Protein AF-A0A1G6T6B4-F1 (afdb_monomer_lite)

pLDDT: mean 84.3, std 9.48, range [47.75, 96.31]

Structure (mmCIF, N/CA/C/O backbone):
data_AF-A0A1G6T6B4-F1
#
_entry.id   AF-A0A1G6T6B4-F1
#
loop_
_atom_site.group_PDB
_atom_site.id
_atom_site.type_symbol
_atom_site.label_atom_id
_atom_site.label_alt_id
_atom_site.label_comp_id
_atom_site.label_asym_id
_atom_site.label_entity_id
_atom_site.label_seq_id
_atom_site.pdbx_PDB_ins_code
_atom_site.Cartn_x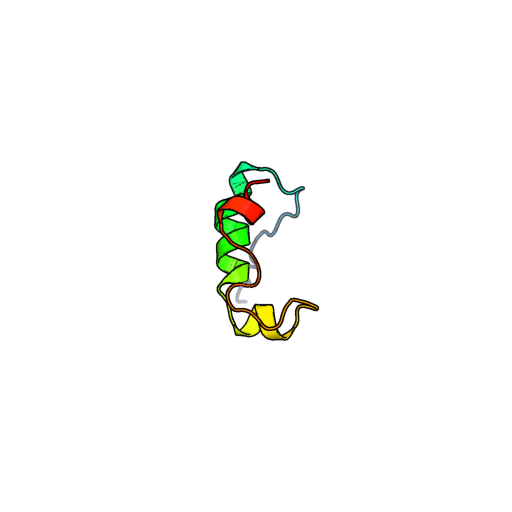
_atom_site.Cartn_y
_atom_site.Cartn_z
_atom_site.occupancy
_atom_site.B_iso_or_equiv
_atom_site.auth_seq_id
_atom_site.auth_comp_id
_atom_site.auth_asym_id
_atom_site.auth_atom_id
_atom_site.pdbx_PDB_model_num
ATOM 1 N N . MET A 1 1 ? 3.236 -13.201 -36.634 1.00 47.75 1 MET A N 1
ATOM 2 C CA . MET A 1 1 ? 3.632 -13.292 -35.211 1.00 47.75 1 MET A CA 1
ATOM 3 C C . MET A 1 1 ? 3.039 -12.097 -34.480 1.00 47.75 1 MET A C 1
ATOM 5 O O . MET A 1 1 ? 3.255 -10.988 -34.946 1.00 47.75 1 MET A O 1
ATOM 9 N N . ARG A 1 2 ? 2.266 -12.293 -33.402 1.00 64.81 2 ARG A N 1
ATOM 10 C CA . ARG A 1 2 ? 1.943 -11.196 -32.471 1.00 64.81 2 ARG A CA 1
ATOM 11 C C . ARG A 1 2 ? 3.119 -11.054 -31.517 1.00 64.81 2 ARG A C 1
ATOM 13 O O . ARG A 1 2 ? 3.484 -12.036 -30.877 1.00 64.81 2 ARG A O 1
ATOM 20 N N . VAL A 1 3 ? 3.705 -9.866 -31.448 1.00 68.81 3 VAL A N 1
ATOM 21 C CA . VAL A 1 3 ? 4.635 -9.525 -30.372 1.00 68.81 3 VAL A CA 1
ATOM 22 C C . VAL A 1 3 ? 3.766 -9.311 -29.139 1.00 68.81 3 VAL A C 1
ATOM 24 O O . VAL A 1 3 ? 2.876 -8.464 -29.156 1.00 68.81 3 VAL A O 1
ATOM 27 N N . LEU A 1 4 ? 3.933 -10.146 -28.116 1.00 72.62 4 LEU A N 1
ATOM 28 C CA . LEU A 1 4 ? 3.317 -9.887 -26.821 1.00 72.62 4 LEU A CA 1
ATOM 29 C C . LEU A 1 4 ? 4.089 -8.717 -26.212 1.00 72.62 4 LEU A C 1
ATOM 31 O O . LEU A 1 4 ? 5.209 -8.897 -25.737 1.00 72.62 4 LEU A O 1
ATOM 35 N N . GLU A 1 5 ? 3.524 -7.514 -26.298 1.00 82.38 5 GLU A N 1
ATOM 36 C CA . GLU A 1 5 ? 4.014 -6.362 -25.547 1.00 82.38 5 GLU A CA 1
ATOM 37 C C . GLU A 1 5 ? 3.767 -6.641 -24.067 1.00 82.38 5 GLU A C 1
ATOM 39 O O . GLU A 1 5 ? 2.665 -6.476 -23.545 1.00 82.38 5 GLU A O 1
ATOM 44 N N . VAL A 1 6 ? 4.790 -7.171 -23.407 1.00 83.88 6 VAL A N 1
ATOM 45 C CA . VAL A 1 6 ? 4.755 -7.386 -21.966 1.00 83.88 6 VAL A CA 1
ATOM 46 C C . VAL A 1 6 ? 5.054 -6.066 -21.257 1.00 83.88 6 VAL A C 1
ATOM 48 O O . VAL A 1 6 ? 5.920 -5.308 -21.706 1.00 83.88 6 VAL A O 1
ATOM 51 N N . PRO A 1 7 ? 4.360 -5.768 -20.148 1.00 88.62 7 PRO A N 1
ATOM 52 C CA . PRO A 1 7 ? 4.627 -4.561 -19.388 1.00 88.62 7 PRO A CA 1
ATOM 53 C C . PRO A 1 7 ? 6.055 -4.592 -18.835 1.00 88.62 7 PRO A C 1
ATOM 55 O O . PRO A 1 7 ? 6.512 -5.597 -18.288 1.00 88.62 7 PRO A O 1
ATOM 58 N N . ASN A 1 8 ? 6.760 -3.469 -18.960 1.00 89.44 8 ASN A N 1
ATOM 59 C CA . ASN A 1 8 ? 8.062 -3.292 -18.329 1.00 89.44 8 ASN A CA 1
ATOM 60 C C . ASN A 1 8 ? 7.861 -2.980 -16.842 1.00 89.44 8 ASN A C 1
ATOM 62 O O . ASN A 1 8 ? 7.648 -1.828 -16.463 1.00 89.44 8 ASN A O 1
ATOM 66 N N . VAL A 1 9 ? 7.898 -4.019 -16.011 1.00 92.19 9 VAL A N 1
ATOM 67 C CA . VAL A 1 9 ? 7.744 -3.907 -14.559 1.00 92.19 9 VAL A CA 1
ATOM 68 C C . VAL A 1 9 ? 9.117 -3.765 -13.911 1.00 92.19 9 VAL A C 1
ATOM 70 O O . VAL A 1 9 ? 10.002 -4.594 -14.117 1.00 92.19 9 VAL A O 1
ATOM 73 N N . LYS A 1 10 ? 9.290 -2.722 -13.096 1.00 92.94 10 LYS A N 1
ATOM 74 C CA . LYS A 1 10 ? 10.498 -2.502 -12.296 1.00 92.94 10 LYS A CA 1
ATOM 75 C C . LYS A 1 10 ? 10.136 -2.482 -10.822 1.00 92.94 10 LYS A C 1
ATOM 77 O O . LYS A 1 10 ? 9.254 -1.732 -10.415 1.00 92.94 10 LYS A O 1
ATOM 82 N N . LEU A 1 11 ? 10.845 -3.283 -10.036 1.00 94.75 11 LEU A N 1
ATOM 83 C CA . LEU A 1 11 ? 10.762 -3.239 -8.583 1.00 94.75 11 LEU A CA 1
ATOM 84 C C . LEU A 1 11 ? 11.732 -2.180 -8.062 1.00 94.75 11 LEU A C 1
ATOM 86 O O . LEU A 1 11 ? 12.850 -2.046 -8.562 1.00 94.75 11 LEU A O 1
ATOM 90 N N . ARG A 1 12 ? 11.287 -1.427 -7.063 1.00 95.56 12 ARG A N 1
ATOM 91 C CA . ARG A 1 12 ? 12.088 -0.458 -6.316 1.00 95.56 12 ARG A CA 1
ATOM 92 C C . ARG A 1 12 ? 11.630 -0.456 -4.866 1.00 95.56 12 ARG A C 1
ATOM 94 O O . ARG A 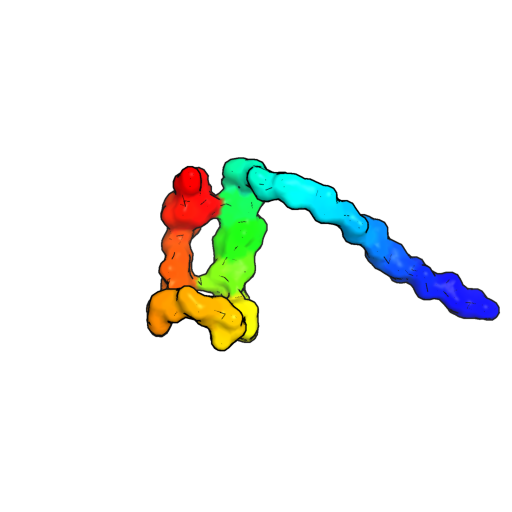1 12 ? 10.555 -0.974 -4.565 1.00 95.56 12 ARG A O 1
ATOM 101 N N . GLU A 1 13 ? 12.422 0.153 -3.996 1.00 96.31 13 GLU A N 1
ATOM 102 C CA . GLU A 1 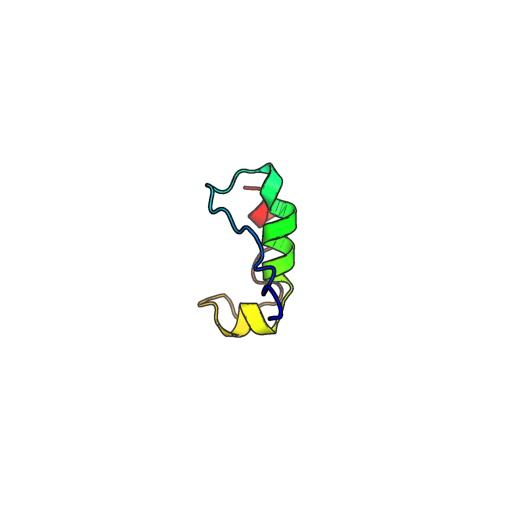13 ? 11.984 0.374 -2.623 1.00 96.31 13 GLU A CA 1
ATOM 103 C C . GLU A 1 13 ? 10.816 1.361 -2.561 1.00 96.31 13 GLU A C 1
ATOM 105 O O . GLU A 1 13 ? 10.672 2.248 -3.415 1.00 96.31 13 GLU A O 1
ATOM 110 N N . LEU A 1 14 ? 9.975 1.158 -1.550 1.00 93.19 14 LEU A N 1
ATOM 111 C CA . LEU A 1 14 ? 8.867 2.041 -1.226 1.00 93.19 14 LEU A CA 1
ATOM 112 C C . LEU A 1 14 ? 9.402 3.294 -0.537 1.00 93.19 14 LEU A C 1
ATOM 114 O O . LEU A 1 14 ? 10.287 3.222 0.314 1.00 93.19 14 LEU A O 1
ATOM 118 N N . ILE A 1 15 ? 8.834 4.436 -0.892 1.00 94.81 15 ILE A N 1
ATOM 119 C CA . ILE A 1 15 ? 9.116 5.732 -0.280 1.00 94.81 15 ILE A CA 1
ATOM 120 C C . ILE A 1 15 ? 7.824 6.332 0.278 1.00 94.81 15 ILE A C 1
ATOM 122 O O . ILE A 1 15 ? 6.723 5.908 -0.073 1.00 94.81 15 ILE A O 1
ATOM 126 N N . LEU A 1 16 ? 7.944 7.343 1.142 1.00 92.19 16 LEU A N 1
ATOM 127 C CA . LEU A 1 16 ? 6.785 7.954 1.807 1.00 92.19 16 LEU A CA 1
ATOM 128 C C . LEU A 1 16 ? 5.733 8.483 0.821 1.00 92.19 16 LEU A C 1
ATOM 130 O O . LEU A 1 16 ? 4.540 8.364 1.079 1.00 92.19 16 LEU A O 1
ATOM 134 N N . SER A 1 17 ? 6.145 8.996 -0.343 1.00 93.81 17 SER A N 1
ATOM 135 C CA . SER A 1 17 ? 5.201 9.465 -1.367 1.00 93.81 17 SER A CA 1
ATOM 136 C C . SER A 1 17 ? 4.344 8.355 -1.985 1.00 93.81 17 SER A C 1
ATOM 138 O O . SER A 1 17 ? 3.344 8.666 -2.620 1.00 93.81 17 SER A O 1
ATOM 140 N N . ASP A 1 18 ? 4.696 7.082 -1.789 1.00 94.44 18 ASP A N 1
ATOM 141 C CA . ASP A 1 18 ? 3.896 5.936 -2.238 1.00 94.44 18 ASP A CA 1
ATOM 142 C C . ASP A 1 18 ? 2.766 5.588 -1.249 1.00 94.44 18 ASP A C 1
ATOM 144 O O . ASP A 1 18 ? 2.055 4.604 -1.445 1.00 94.44 18 ASP A O 1
ATOM 148 N N . ALA A 1 19 ? 2.614 6.334 -0.146 1.00 92.12 19 ALA A N 1
ATOM 149 C CA . ALA A 1 19 ? 1.621 6.046 0.891 1.00 92.12 19 ALA A CA 1
ATOM 150 C C . ALA A 1 19 ? 0.182 6.009 0.357 1.00 92.12 19 ALA A C 1
ATOM 152 O O . ALA A 1 19 ? -0.576 5.124 0.745 1.00 92.12 19 ALA A O 1
ATOM 153 N N . GLU A 1 20 ? -0.184 6.905 -0.565 1.00 92.69 20 GLU A N 1
ATOM 154 C CA . GLU A 1 20 ? -1.519 6.889 -1.176 1.00 92.69 20 GLU A CA 1
ATOM 155 C C . GLU A 1 20 ? -1.748 5.604 -1.978 1.00 92.69 20 GLU A C 1
ATOM 157 O O . GLU A 1 20 ? -2.743 4.916 -1.761 1.00 92.69 20 GLU A O 1
ATOM 162 N N . ASP A 1 21 ? -0.799 5.236 -2.842 1.00 91.88 21 ASP A N 1
ATOM 163 C CA . ASP A 1 21 ? -0.899 4.018 -3.646 1.00 91.88 21 ASP A CA 1
ATOM 164 C C . ASP A 1 21 ? -1.013 2.785 -2.743 1.00 91.88 21 ASP A C 1
ATOM 166 O O . ASP A 1 21 ? -1.877 1.938 -2.960 1.00 91.88 21 ASP A O 1
ATOM 170 N N . ARG A 1 22 ? -0.212 2.706 -1.670 1.00 90.31 22 ARG A N 1
ATOM 171 C CA . ARG A 1 22 ? -0.302 1.635 -0.660 1.00 90.31 22 ARG A CA 1
ATOM 172 C C . ARG A 1 22 ? -1.646 1.614 0.064 1.00 90.31 22 ARG A C 1
ATOM 174 O O . ARG A 1 22 ? -2.176 0.533 0.324 1.00 90.31 22 ARG A O 1
ATOM 181 N N . TYR A 1 23 ? -2.204 2.778 0.383 1.00 90.31 23 TYR A N 1
ATOM 182 C CA . TYR A 1 23 ? -3.503 2.872 1.039 1.00 90.31 23 TYR A CA 1
ATOM 183 C C . TYR A 1 23 ? -4.624 2.340 0.138 1.00 90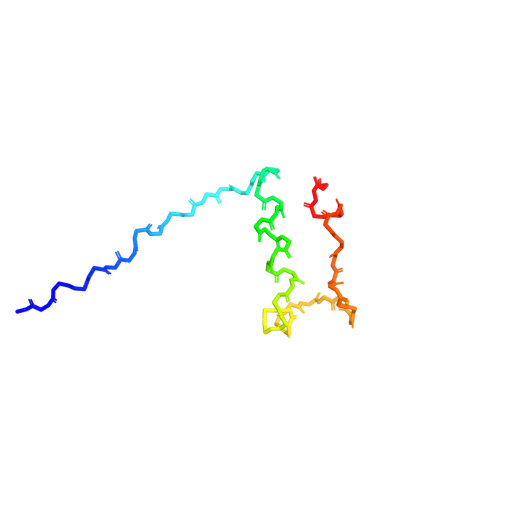.31 23 TYR A C 1
ATOM 185 O O . TYR A 1 23 ? -5.508 1.638 0.626 1.00 90.31 23 TYR A O 1
ATOM 193 N N . GLN A 1 24 ? -4.554 2.558 -1.179 1.00 91.19 24 GLN A N 1
ATOM 194 C CA . GLN A 1 24 ? -5.524 1.985 -2.121 1.00 91.19 24 GLN A CA 1
ATOM 195 C C . GLN A 1 24 ? -5.534 0.447 -2.087 1.00 91.19 24 GLN A C 1
ATOM 197 O O . GLN A 1 24 ? -6.607 -0.155 -2.107 1.00 91.19 24 GLN A O 1
ATOM 202 N N . TRP A 1 25 ? -4.378 -0.208 -1.924 1.00 86.69 25 TRP A N 1
ATOM 203 C CA . TRP A 1 25 ? -4.322 -1.667 -1.721 1.00 86.69 25 TRP A CA 1
ATOM 204 C C . TRP A 1 25 ? -5.015 -2.112 -0.427 1.00 86.69 25 TRP A C 1
ATOM 206 O O . TRP A 1 25 ? -5.598 -3.193 -0.379 1.00 86.69 25 TRP A O 1
ATOM 216 N N . CYS A 1 26 ? -5.011 -1.269 0.608 1.00 85.31 26 CYS A N 1
ATOM 217 C CA . CYS A 1 26 ? -5.718 -1.516 1.868 1.00 85.31 26 CYS A CA 1
ATOM 218 C C . CYS A 1 26 ? -7.238 -1.298 1.768 1.00 85.31 26 CYS A C 1
ATOM 220 O O . CYS A 1 26 ? -7.953 -1.575 2.730 1.00 85.31 26 CYS A O 1
ATOM 222 N N . LEU A 1 27 ? -7.742 -0.809 0.632 1.00 88.38 27 LEU A N 1
ATOM 223 C CA . LEU A 1 27 ? -9.172 -0.701 0.327 1.00 88.38 27 LEU A CA 1
ATOM 224 C C . LEU A 1 27 ? -9.661 -1.842 -0.577 1.00 88.38 27 LEU A C 1
ATOM 226 O O . LEU A 1 27 ? -10.865 -2.045 -0.726 1.00 88.38 27 LEU A O 1
ATOM 230 N N . ASP A 1 28 ? -8.762 -2.625 -1.167 1.00 89.38 28 ASP A N 1
ATOM 231 C CA . ASP A 1 28 ? -9.158 -3.757 -1.995 1.00 89.38 28 ASP A CA 1
ATOM 232 C C . ASP A 1 28 ? -9.491 -4.975 -1.119 1.00 89.38 28 ASP A C 1
ATOM 234 O O . ASP A 1 28 ? -8.622 -5.632 -0.547 1.00 89.38 28 ASP A O 1
ATOM 238 N N . LYS A 1 29 ? -10.784 -5.298 -1.020 1.00 85.62 29 LYS A N 1
ATOM 239 C CA . LYS A 1 29 ? -11.281 -6.424 -0.215 1.00 85.62 29 LYS A CA 1
ATOM 240 C C . LYS A 1 29 ? -10.718 -7.777 -0.646 1.00 85.62 29 LYS A C 1
ATOM 242 O O . LYS A 1 29 ? -10.535 -8.639 0.215 1.00 85.62 29 LYS A O 1
ATOM 247 N N . GLU A 1 30 ? -10.450 -7.972 -1.936 1.00 88.25 30 GLU A N 1
ATOM 248 C CA . GLU A 1 30 ? -9.874 -9.224 -2.428 1.00 88.25 30 GLU A CA 1
ATOM 249 C C . GLU A 1 30 ? -8.414 -9.343 -2.000 1.00 88.25 30 GLU A C 1
ATOM 251 O O . GLU A 1 30 ? -7.991 -10.412 -1.569 1.00 88.25 30 GLU A O 1
ATOM 256 N N . VAL A 1 31 ? -7.665 -8.239 -2.007 1.00 85.31 31 VAL A N 1
ATOM 257 C CA . VAL A 1 31 ? -6.294 -8.201 -1.478 1.00 85.31 31 VAL A CA 1
ATOM 258 C C . VAL A 1 31 ? -6.303 -8.467 0.027 1.00 85.31 31 VAL A C 1
ATOM 260 O O . VAL A 1 31 ? -5.600 -9.361 0.499 1.00 85.31 31 VAL A O 1
ATOM 263 N N . ILE A 1 32 ? -7.138 -7.748 0.783 1.00 85.19 32 ILE A N 1
ATOM 264 C CA . ILE A 1 32 ? -7.202 -7.821 2.253 1.00 85.19 32 ILE A CA 1
ATOM 265 C C . ILE A 1 32 ? -7.524 -9.234 2.744 1.00 85.19 32 ILE A C 1
ATOM 267 O O . ILE A 1 32 ? -6.954 -9.670 3.740 1.00 85.19 32 ILE A O 1
ATOM 271 N N . LYS A 1 33 ? -8.375 -9.984 2.033 1.00 84.12 33 LYS A N 1
ATOM 272 C CA . LYS A 1 33 ? -8.714 -11.383 2.351 1.00 84.12 33 LYS A CA 1
ATOM 273 C C . LYS A 1 33 ? -7.486 -12.296 2.466 1.00 84.12 33 LYS A C 1
ATOM 275 O O . LYS A 1 33 ? -7.543 -13.314 3.155 1.00 84.12 33 LYS A O 1
ATOM 280 N N . HIS A 1 34 ? -6.403 -11.958 1.774 1.00 84.81 34 HIS A N 1
ATOM 281 C CA . HIS A 1 34 ? -5.161 -12.726 1.763 1.00 84.81 34 HIS A CA 1
ATOM 282 C C . HIS A 1 34 ? -4.096 -12.177 2.717 1.00 84.81 34 HIS A C 1
ATOM 284 O O . HIS A 1 34 ? -3.043 -12.798 2.871 1.00 84.81 34 HIS A O 1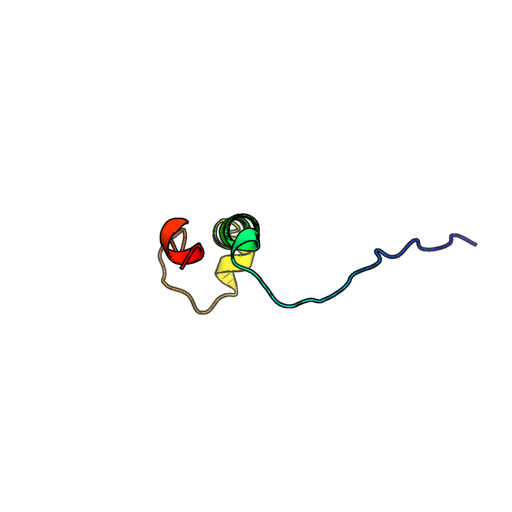
ATOM 290 N N . LEU A 1 35 ? -4.350 -11.039 3.364 1.00 78.12 35 LEU A N 1
ATOM 291 C CA . LEU A 1 35 ? -3.432 -10.448 4.324 1.00 78.12 35 LEU A CA 1
ATOM 292 C C . LEU A 1 35 ? -3.733 -10.966 5.735 1.00 78.12 35 LEU A C 1
ATOM 294 O O . LEU A 1 35 ? -4.886 -11.114 6.135 1.00 78.12 35 LEU A O 1
ATOM 298 N N . ASN A 1 36 ? -2.682 -11.207 6.518 1.00 77.00 36 ASN A N 1
ATOM 299 C CA . ASN A 1 36 ? -2.807 -11.579 7.928 1.00 77.00 36 ASN A CA 1
ATOM 300 C C . ASN A 1 36 ? -3.086 -10.331 8.782 1.00 77.00 36 ASN A C 1
ATOM 302 O O . ASN A 1 36 ? -2.213 -9.847 9.500 1.00 77.00 36 ASN A O 1
ATOM 306 N N . MET A 1 37 ? -4.269 -9.751 8.599 1.00 71.44 37 MET A N 1
ATOM 307 C CA . MET A 1 37 ? -4.611 -8.399 9.039 1.00 71.44 37 MET A CA 1
ATOM 308 C C . MET A 1 37 ? -5.800 -8.400 10.006 1.00 71.44 37 MET A C 1
ATOM 310 O O . MET A 1 37 ? -6.524 -9.396 10.089 1.00 71.44 37 MET A O 1
ATOM 314 N N . PRO A 1 38 ? -6.011 -7.298 10.753 1.00 65.12 38 PRO A N 1
ATOM 315 C CA . PRO A 1 38 ? -7.172 -7.145 11.622 1.00 65.12 38 PRO A CA 1
ATOM 316 C C . PRO A 1 38 ? -8.482 -7.395 10.862 1.00 65.12 38 PRO A C 1
ATOM 318 O O . PRO A 1 38 ? -8.590 -7.089 9.678 1.00 65.12 38 PRO A O 1
ATOM 321 N N . SER A 1 39 ? -9.517 -7.887 11.548 1.00 71.06 39 SER A N 1
ATOM 322 C CA . SER A 1 39 ? -10.850 -8.125 10.960 1.00 71.06 39 SER A CA 1
ATOM 323 C C . SER A 1 39 ? -11.609 -6.842 10.572 1.00 71.06 39 SER A C 1
ATOM 325 O O . SER A 1 39 ? -12.779 -6.899 10.190 1.00 71.06 39 SER A O 1
ATOM 327 N N . THR A 1 40 ? -10.965 -5.681 10.688 1.00 72.81 40 THR A N 1
ATOM 328 C CA . THR A 1 40 ? -11.512 -4.357 10.399 1.00 72.81 40 THR A CA 1
ATOM 329 C C . THR A 1 40 ? -11.218 -3.933 8.964 1.00 72.81 40 THR A C 1
ATOM 331 O O . THR A 1 40 ? -10.174 -4.254 8.402 1.00 72.81 40 THR A O 1
ATOM 334 N N . TYR A 1 41 ? -12.144 -3.177 8.371 1.00 76.00 41 TYR A N 1
ATOM 335 C CA . TYR A 1 41 ? -12.002 -2.641 7.020 1.00 76.00 41 TYR A CA 1
ATOM 336 C C . TYR A 1 41 ? -12.144 -1.104 7.016 1.00 76.00 41 TYR A C 1
ATOM 338 O O . TYR A 1 41 ? -13.187 -0.616 7.465 1.00 76.00 41 TYR A O 1
ATOM 346 N N . PRO A 1 42 ? -11.166 -0.351 6.465 1.00 79.38 42 PRO A N 1
ATOM 347 C CA . PRO A 1 42 ? -9.834 -0.817 6.062 1.00 79.38 42 PRO A CA 1
ATOM 348 C C . PRO A 1 42 ? -8.998 -1.259 7.277 1.00 79.38 42 PRO A C 1
ATOM 350 O O . PRO A 1 42 ? -9.307 -0.879 8.409 1.00 79.38 42 PRO A O 1
ATOM 353 N N . PRO A 1 43 ? -7.950 -2.070 7.071 1.00 82.12 43 PRO A N 1
ATOM 354 C CA . PRO A 1 43 ? -7.137 -2.580 8.167 1.00 82.12 43 PRO A CA 1
ATOM 355 C C . PRO A 1 43 ? -6.174 -1.530 8.745 1.00 82.12 43 PRO A C 1
ATOM 357 O O . PRO A 1 43 ? -5.768 -1.664 9.893 1.00 82.12 43 PRO A O 1
ATOM 360 N N . PHE A 1 44 ? -5.858 -0.481 7.978 1.00 84.25 44 PHE A N 1
ATOM 361 C CA . PHE A 1 44 ? -5.123 0.705 8.420 1.00 84.25 44 PHE A CA 1
ATOM 362 C C . PHE A 1 44 ? -5.812 1.963 7.892 1.00 84.25 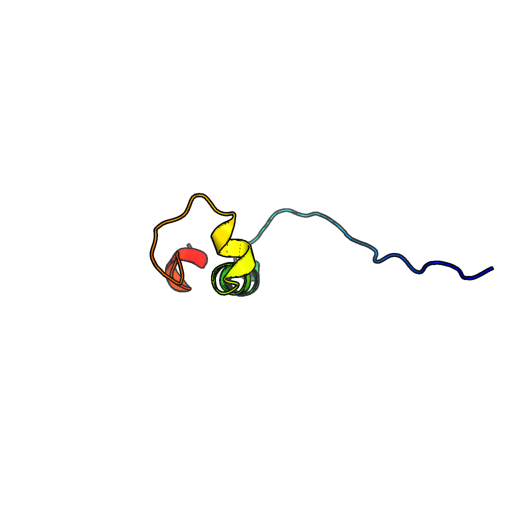44 PHE A C 1
ATOM 364 O O . PHE A 1 44 ? -6.392 1.954 6.803 1.00 84.25 44 PHE A O 1
ATOM 371 N N . SER A 1 45 ? -5.733 3.059 8.639 1.00 85.31 45 SER A N 1
ATOM 372 C CA . SER A 1 45 ? -6.097 4.384 8.147 1.00 85.31 45 SER A CA 1
ATOM 373 C C . SER A 1 45 ? -5.030 4.940 7.198 1.00 85.31 45 SER A C 1
ATOM 375 O O . SER A 1 45 ? -3.870 4.523 7.201 1.00 85.31 45 SER A O 1
ATOM 377 N N . LYS A 1 46 ? -5.407 5.945 6.400 1.00 85.06 46 LYS A N 1
ATOM 378 C CA . LYS A 1 46 ? -4.458 6.658 5.534 1.00 85.06 46 LYS A CA 1
ATOM 379 C C . LYS A 1 46 ? -3.303 7.269 6.332 1.00 85.06 46 LYS A C 1
ATOM 381 O O . LYS A 1 46 ? -2.158 7.152 5.919 1.00 85.06 46 LYS A O 1
ATOM 386 N N . LYS A 1 47 ? -3.597 7.846 7.500 1.00 87.81 47 LYS A N 1
ATOM 387 C CA . LYS A 1 47 ? -2.582 8.440 8.374 1.00 87.81 47 LYS A CA 1
ATOM 388 C C . LYS A 1 47 ? -1.564 7.400 8.850 1.00 87.81 47 LYS A C 1
ATOM 390 O O . LYS A 1 47 ? -0.375 7.648 8.755 1.00 87.81 47 LYS A O 1
ATOM 395 N N . GLU A 1 48 ? -2.024 6.225 9.280 1.00 84.62 48 GLU A N 1
ATOM 396 C CA . GLU A 1 48 ? -1.134 5.112 9.655 1.00 84.62 48 GLU A CA 1
ATOM 397 C C . GLU A 1 48 ? -0.313 4.593 8.467 1.00 84.62 48 GLU A C 1
ATOM 399 O O . GLU A 1 48 ? 0.756 4.029 8.651 1.00 84.62 48 GLU A O 1
ATOM 404 N N . THR A 1 49 ? -0.796 4.782 7.236 1.00 85.12 49 THR A N 1
ATOM 405 C CA . THR A 1 49 ? -0.049 4.408 6.029 1.00 85.12 49 THR A CA 1
ATOM 406 C C . THR A 1 49 ? 1.052 5.424 5.699 1.00 85.12 49 THR A C 1
ATOM 408 O O . THR A 1 49 ? 2.027 5.063 5.044 1.00 85.12 49 THR A O 1
ATOM 411 N N . GLU A 1 50 ? 0.912 6.682 6.121 1.00 86.81 50 GLU A N 1
ATOM 412 C CA . GLU A 1 50 ? 1.864 7.778 5.877 1.00 86.81 50 GLU A CA 1
ATOM 413 C C . GLU A 1 50 ? 3.030 7.827 6.886 1.00 86.81 50 GLU A C 1
ATOM 415 O O . GLU A 1 50 ? 3.992 8.560 6.644 1.00 86.81 50 GLU A O 1
ATOM 420 N N . GLU A 1 51 ? 2.949 7.061 7.980 1.00 77.06 51 GLU A N 1
ATOM 421 C CA . GLU A 1 51 ? 3.994 6.891 9.009 1.00 77.06 51 GLU A CA 1
ATOM 422 C C . GLU A 1 51 ? 5.065 5.863 8.593 1.00 77.06 51 GLU A C 1
ATOM 424 O O . GLU A 1 51 ? 6.256 6.127 8.885 1.00 77.06 51 GLU A O 1
#

Radius of gyration: 15.15 Å; chains: 1; bounding box: 24×23×47 Å

Foldseek 3Di:
DDDPPDDPDDDDDDDLVCLVVVVVCLQDPVSVVPDPADPDRSRDDSVRSND

Secondary structure (DSSP, 8-state):
---------------GGGHHHHHHHTT-HHHHTTS---SSSSSS-HHHHH-

Organism: NCBI:txid361279

Sequence (51 aa):
MRVLEVPNVKLRELILSDAEDRYQWCLDKEVIKHLNMPSTYPPFSKKETEE